Protein 3GXQ (pdb70)

Solvent-accessible surface area: 7280 Å² total; per-residue (Å²): 138,72,151,110,215,74,60,113,156,49,44,54,2,108,4,88,0,62,42,84,16,59,63,63,0,52,123,15,0,115,116,127,12,200,83,71,41,25,63,0,0,27,49,0,1,134,65,0,24,111,86,63,133,160,110,49,79,167,177,54,144,104,165,95,46,48,3,116,5,90,0,35,33,88,18,51,90,90,0,50,121,22,0,104,114,138,11,202,82,66,40,30,72,0,0,56,59,0,1,94,53,0,6,100,78,71,125

Secondary structure (DSSP, 8-state):
--S-TTPPPPEEEEEEE-HHHHHHHHHHHHHHSTT-HHHHHHHHHHHHHHTT-/-HHHHTTPPPPEEEEEEE-HHHHHHHHHHHHHHSTT-HHHHHHHHHHHHHHHH-

Foldseek 3Di:
DDDDPPDDDDDDDDDDDDPVVLVVLQVQCVVPPVSPSVVSVVVVVVVVVVVVD/DPVVVVPDDDDDDDDDDDDPVVLVVLQVQCVVPPVRPSVVSVVVVVVVVVVVVD

Radius of gyration: 14.54 Å; Cα contacts (8 Å, |Δi|>4): 132; chains: 2; bounding box: 46×31×24 Å

CATH classification: 1.10.1220.10

Sequence (107 aa):
NSVFFGKKKKVSLHLLVDPDMKDEIIKYAQEKDFDNVSQAGREILKKGLEQIAENSVFFGKKKKVSLHLLVDPDMKDEIIKYAQEKDFDNVSQAGREILKKGLEQIA

Nearest PDB structures (folds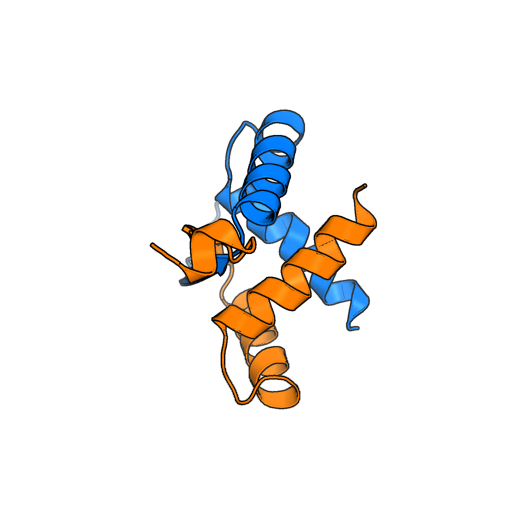eek):
  7vp5-assembly1_B  TM=6.970E-01  e=4.047E+00  Arabidopsis thaliana
  5zkt-assembly1_A  TM=6.846E-01  e=6.637E+00  Oryza sativa Japonica Group
  7vp4-assembly1_B  TM=6.822E-01  e=8.205E+00  Arabidopsis thaliana
  7vp4-assembly3_J  TM=6.826E-01  e=9.451E+00  Arabidopsis thaliana
  3gxq-assembly1_A  TM=1.019E+00  e=9.519E-08  Staphylococcus aureus subsp. aureus USA300

Organism: Staphylococcus aureus (strain USA300) (NCBI:txid367830)

Structure (mmCIF, N/CA/C/O backbone):
data_3GXQ
#
_entry.id   3GXQ
#
_cell.length_a   37.830
_cell.length_b   61.130
_cell.length_c   40.500
_cell.angle_alpha   90.00
_cell.angle_beta   117.32
_cell.angle_gamma   90.00
#
_symmetry.space_group_name_H-M   'P 1 21 1'
#
loop_
_entity.id
_entity.type
_entity.pdbx_description
1 polymer 'Putative regulator of transfer genes ArtA'
2 polymer "DNA (5'-D(*AP*CP*AP*TP*GP*AP*CP*AP*TP*G)-3')"
3 polymer "DNA (5'-D(*AP*CP*AP*TP*GP*TP*CP*AP*TP*GP*T)-3')"
4 water water
#
loop_
_atom_site.group_PDB
_atom_site.id
_atom_site.type_symbol
_atom_site.label_atom_id
_atom_site.label_alt_id
_atom_site.label_comp_id
_atom_site.label_asym_id
_atom_site.label_entity_id
_atom_site.label_seq_id
_atom_site.pdbx_PDB_ins_code
_atom_site.Cartn_x
_atom_site.Cartn_y
_atom_sit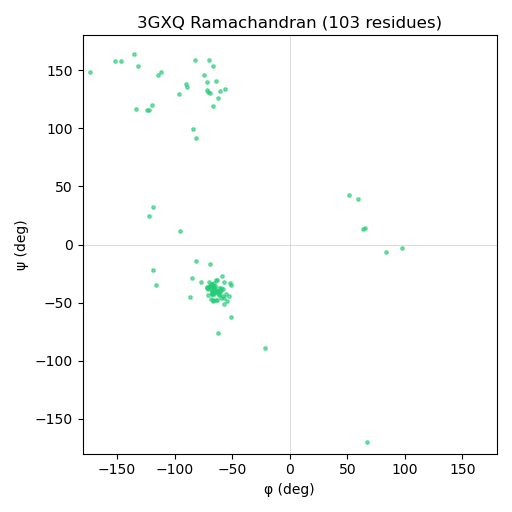e.Cartn_z
_atom_site.occupancy
_atom_site.B_iso_or_equiv
_atom_site.auth_seq_id
_atom_site.auth_comp_id
_atom_site.auth_asym_id
_atom_site.auth_atom_id
_atom_site.pdbx_PDB_model_num
ATOM 1 N N . ASN A 1 2 ? 11.949 -6.851 22.020 1.00 58.72 7 ASN A N 1
ATOM 2 C CA . ASN A 1 2 ? 11.310 -5.999 20.974 1.00 59.40 7 ASN A CA 1
ATOM 3 C C . ASN A 1 2 ? 12.393 -5.435 20.063 1.00 59.40 7 ASN A C 1
ATOM 4 O O . ASN A 1 2 ? 13.560 -5.800 20.186 1.00 61.20 7 ASN A O 1
ATOM 9 N N . SER A 1 3 ? 11.997 -4.556 19.147 1.00 58.36 8 SER A N 1
ATOM 10 C CA . SER A 1 3 ? 12.912 -3.936 18.195 1.00 56.47 8 SER A CA 1
ATOM 11 C C . SER A 1 3 ? 13.486 -4.927 17.189 1.00 54.05 8 SER A C 1
ATOM 12 O O . SER A 1 3 ? 13.042 -6.069 17.118 1.00 55.29 8 SER A O 1
ATOM 15 N N . VAL A 1 4 ? 14.482 -4.488 16.428 1.00 49.95 9 VAL A N 1
ATOM 16 C CA . VAL A 1 4 ? 15.075 -5.312 15.387 1.00 46.39 9 VAL A CA 1
ATOM 17 C C . VAL A 1 4 ? 15.965 -6.492 15.773 1.00 45.50 9 VAL A C 1
ATOM 18 O O . VAL A 1 4 ? 16.864 -6.381 16.612 1.00 45.00 9 VAL A O 1
ATOM 22 N N . PHE A 1 5 ? 15.690 -7.620 15.125 1.00 41.41 10 PHE A N 1
ATOM 23 C CA . PHE A 1 5 ? 16.456 -8.846 15.282 1.00 40.45 10 PHE A CA 1
ATOM 24 C C . PHE A 1 5 ? 15.946 -9.869 14.279 1.00 38.12 10 PHE A C 1
ATOM 25 O O . PHE A 1 5 ? 14.777 -9.860 13.909 1.00 38.10 10 PHE A O 1
ATOM 33 N N . PHE A 1 6 ? 16.853 -10.724 13.827 1.00 36.79 11 PHE A N 1
ATOM 34 C CA . PHE A 1 6 ? 16.578 -11.754 12.827 1.00 38.28 11 PHE A CA 1
ATOM 35 C C . PHE A 1 6 ? 15.523 -12.770 13.251 1.00 35.32 11 PHE A C 1
ATOM 36 O O . PHE A 1 6 ? 15.581 -13.300 14.351 1.00 34.06 11 PHE A O 1
ATOM 44 N N . GLY A 1 7 ? 14.563 -13.032 12.366 1.00 34.87 12 GLY A N 1
ATOM 45 C CA . GLY A 1 7 ? 13.508 -13.988 12.659 1.00 32.62 12 GLY A CA 1
ATOM 46 C C . GLY A 1 7 ? 12.370 -13.398 13.457 1.00 31.17 12 GLY A C 1
ATOM 47 O O . GLY A 1 7 ? 11.362 -14.054 13.685 1.00 32.20 12 GLY A O 1
ATOM 48 N N . LYS A 1 8 ? 12.527 -12.160 13.900 1.00 33.17 13 LYS A N 1
ATOM 49 C CA . LYS A 1 8 ? 11.468 -11.513 14.662 1.00 35.73 13 LYS A CA 1
ATOM 50 C C . LYS A 1 8 ? 10.200 -11.545 13.824 1.00 37.24 13 LYS A C 1
ATOM 51 O O . LYS A 1 8 ? 10.234 -11.233 12.636 1.00 37.84 13 LYS A O 1
ATOM 57 N N . LYS A 1 9 ? 9.084 -11.914 14.444 1.00 39.04 14 LYS A N 1
ATOM 58 C CA . LYS A 1 9 ? 7.800 -11.992 13.748 1.00 38.64 14 LYS A CA 1
ATOM 59 C C . LYS A 1 9 ? 7.273 -10.591 13.423 1.00 37.81 14 LYS A C 1
ATOM 60 O O . LYS A 1 9 ? 7.382 -9.670 14.227 1.00 37.09 14 LYS A O 1
ATOM 66 N N . LYS A 1 10 ? 6.707 -10.437 12.232 1.00 37.46 15 LYS A N 1
ATOM 67 C CA . LYS A 1 10 ? 6.152 -9.156 11.813 1.00 38.07 15 LYS A CA 1
ATOM 68 C C . LYS A 1 10 ? 4.893 -8.837 12.602 1.00 34.57 15 LYS A C 1
ATOM 69 O O . LYS A 1 10 ? 4.261 -9.719 13.157 1.00 35.38 15 LYS A O 1
ATOM 75 N N . LYS A 1 11 ? 4.531 -7.565 12.652 1.00 33.60 16 LYS A N 1
ATOM 76 C CA . LYS A 1 11 ? 3.314 -7.165 13.348 1.00 33.23 16 LYS A CA 1
ATOM 77 C C . LYS A 1 11 ? 2.162 -7.389 12.382 1.00 32.13 16 LYS A C 1
ATOM 78 O O . LYS A 1 11 ? 2.364 -7.462 11.172 1.00 32.26 16 LYS A O 1
ATOM 84 N N . VAL A 1 12 ? 0.957 -7.501 12.922 1.00 32.11 17 VAL A N 1
ATOM 85 C CA . VAL A 1 12 ? -0.231 -7.713 12.116 1.00 30.63 17 VAL A CA 1
ATOM 86 C C . VAL A 1 12 ? -1.173 -6.518 12.206 1.00 31.42 17 VAL A C 1
ATOM 87 O O . VAL A 1 12 ? -1.276 -5.874 13.250 1.00 30.29 17 VAL A O 1
ATOM 91 N N . SER A 1 13 ? -1.859 -6.233 11.103 1.00 30.51 18 SER A N 1
ATOM 92 C CA . SER A 1 13 ? -2.777 -5.113 11.040 1.00 29.32 18 SER A CA 1
ATOM 93 C C . SER A 1 13 ? -3.961 -5.183 11.997 1.00 27.84 18 SER A C 1
ATOM 94 O O . SER A 1 13 ? -4.694 -6.164 12.032 1.00 25.77 18 SER A O 1
ATOM 97 N N . LEU A 1 14 ? -4.119 -4.129 12.791 1.00 27.22 19 LEU A N 1
ATOM 98 C CA . LEU A 1 14 ? -5.248 -3.997 13.701 1.00 25.70 19 LEU A CA 1
ATOM 99 C C . LEU A 1 14 ? -5.863 -2.723 13.156 1.00 25.77 19 LEU A C 1
ATOM 100 O O . LEU A 1 14 ? -5.219 -1.676 13.103 1.00 24.86 19 LEU A O 1
ATOM 105 N N . HIS A 1 15 ? -7.112 -2.834 12.729 1.00 26.03 20 HIS A N 1
ATOM 106 C CA . HIS A 1 15 ? -7.827 -1.725 12.140 1.00 27.09 20 HIS A CA 1
ATOM 107 C C . HIS A 1 15 ? -9.211 -1.611 12.737 1.00 26.57 20 HIS A C 1
ATOM 108 O O . HIS A 1 15 ? -10.024 -2.517 12.600 1.00 26.80 20 HIS A O 1
ATOM 115 N N . LEU A 1 16 ? -9.488 -0.503 13.410 1.00 27.92 21 LEU A N 1
ATOM 116 C CA . LEU A 1 16 ? -10.816 -0.324 13.961 1.00 27.37 21 LEU A CA 1
ATOM 117 C C . LEU A 1 16 ? -11.261 1.123 14.107 1.00 26.98 21 LEU A C 1
ATOM 118 O O . LEU A 1 16 ? -10.456 2.055 14.121 1.00 25.24 21 LEU A O 1
ATOM 123 N N . LEU A 1 17 ? -12.575 1.295 14.165 1.00 27.28 22 LEU A N 1
ATOM 124 C CA . LEU A 1 17 ? -13.177 2.608 14.299 1.00 27.99 22 LEU A CA 1
ATOM 125 C C . LEU A 1 17 ? -13.314 2.915 15.790 1.00 28.02 22 LEU A C 1
ATOM 126 O O . LEU A 1 17 ? -13.721 2.053 16.561 1.00 29.26 22 LEU A O 1
ATOM 131 N N . VAL A 1 18 ? -12.952 4.137 16.183 1.00 26.87 23 VAL A N 1
ATOM 132 C CA . VAL A 1 18 ? -13.040 4.583 17.579 1.00 25.05 23 VAL A CA 1
ATOM 133 C C . VAL A 1 18 ? -13.637 5.988 17.617 1.00 26.15 23 VAL A C 1
ATOM 134 O O . VAL A 1 18 ? -13.698 6.669 16.586 1.00 24.60 23 VAL A O 1
ATOM 138 N N . ASP A 1 19 ? -14.091 6.417 18.792 1.00 27.40 24 ASP A N 1
ATOM 139 C CA . ASP A 1 19 ? -14.646 7.761 18.926 1.00 28.38 24 ASP A CA 1
ATOM 140 C C . ASP A 1 19 ? -13.536 8.770 18.715 1.00 26.72 24 ASP A C 1
ATOM 141 O O . ASP A 1 19 ? -12.360 8.461 18.915 1.00 26.69 24 ASP A O 1
ATOM 146 N N . PRO A 1 20 ? -13.894 9.979 18.270 1.00 25.82 25 PRO A N 1
ATOM 147 C CA . PRO A 1 20 ? -12.940 11.063 18.027 1.00 26.55 25 PRO A CA 1
ATOM 148 C C . PRO A 1 20 ? -12.143 11.373 19.308 1.00 25.17 25 PRO A C 1
ATOM 149 O O . PRO A 1 20 ? -10.921 11.427 19.285 1.00 23.75 25 PRO A O 1
ATOM 153 N N . ASP A 1 21 ? -12.845 11.574 20.420 1.00 26.15 26 ASP A N 1
ATOM 154 C CA . ASP A 1 21 ? -12.182 11.859 21.690 1.00 29.06 26 ASP A CA 1
ATOM 155 C C . ASP A 1 21 ? -11.120 10.786 21.995 1.00 29.02 26 ASP A C 1
ATOM 156 O O . ASP A 1 21 ? -10.009 11.123 22.410 1.00 27.69 26 ASP A O 1
ATOM 161 N N . MET A 1 22 ? -11.460 9.508 21.796 1.00 26.49 27 MET A N 1
ATOM 162 C CA . MET A 1 22 ? -10.509 8.442 22.089 1.00 27.00 27 MET A CA 1
ATOM 163 C C . MET A 1 22 ? -9.264 8.521 21.223 1.00 25.66 27 MET A C 1
ATOM 164 O O . MET A 1 22 ? -8.151 8.438 21.727 1.00 24.99 27 MET A O 1
ATOM 169 N N . LYS A 1 23 ? -9.439 8.694 19.920 1.00 25.54 28 LYS A N 1
ATOM 170 C CA . LYS A 1 23 ? -8.291 8.790 19.040 1.00 24.71 28 LYS A CA 1
ATOM 171 C C . LYS A 1 23 ? -7.427 10.011 19.367 1.00 24.94 28 LYS A C 1
ATOM 172 O O . LYS A 1 23 ? -6.207 9.991 19.180 1.00 23.76 28 LYS A O 1
ATOM 178 N N . ASP A 1 24 ? -8.048 11.073 19.864 1.00 24.84 29 ASP A N 1
ATOM 179 C CA . ASP A 1 24 ? -7.293 12.270 20.202 1.00 26.52 29 ASP A CA 1
ATOM 180 C C . ASP A 1 24 ? -6.418 12.048 21.444 1.00 26.78 29 ASP A C 1
ATOM 181 O O . ASP A 1 24 ? -5.288 12.524 21.496 1.00 27.78 29 ASP A O 1
ATOM 186 N N . GLU A 1 25 ? -6.934 11.320 22.431 1.00 26.34 30 GLU A N 1
ATOM 187 C CA . GLU A 1 25 ? -6.181 11.034 23.652 1.00 27.71 30 GLU A CA 1
ATOM 188 C C . GLU A 1 25 ? -4.953 10.202 23.299 1.00 28.33 30 GLU A C 1
ATOM 189 O O . GLU A 1 25 ? -3.855 10.417 23.823 1.00 29.38 30 GLU A O 1
ATOM 195 N N . ILE A 1 26 ? -5.154 9.247 22.398 1.00 26.54 31 ILE A N 1
ATOM 196 C CA . ILE A 1 26 ? -4.090 8.363 21.958 1.00 23.44 31 ILE A CA 1
ATOM 197 C C . ILE A 1 26 ? -3.009 9.125 21.186 1.00 24.58 31 ILE A C 1
ATOM 198 O O . ILE A 1 26 ? -1.818 8.815 21.284 1.00 24.60 31 ILE A O 1
ATOM 203 N N . ILE A 1 27 ? -3.431 10.117 20.406 1.00 24.24 32 ILE A N 1
ATOM 204 C CA . ILE A 1 27 ? -2.502 10.929 19.627 1.00 24.42 32 ILE A CA 1
ATOM 205 C C . ILE A 1 27 ? -1.701 11.849 20.562 1.00 24.11 32 ILE A C 1
ATOM 206 O O . ILE A 1 27 ? -0.491 12.019 20.392 1.00 24.27 32 ILE A O 1
ATOM 211 N N . LYS A 1 28 ? -2.374 12.458 21.531 1.00 24.13 33 LYS A N 1
ATOM 212 C CA . LYS A 1 28 ? -1.681 13.330 22.484 1.00 28.14 33 LYS A CA 1
ATOM 213 C C . LYS A 1 28 ? -0.644 12.498 23.200 1.00 27.56 33 LYS A C 1
ATOM 214 O O . LYS A 1 28 ? 0.493 12.916 23.338 1.00 28.36 33 LYS A O 1
ATOM 220 N N . TYR A 1 29 ? -1.049 11.313 23.648 1.00 28.11 34 TYR A N 1
ATOM 221 C CA . TYR A 1 29 ? -0.160 10.401 24.357 1.00 28.87 34 TYR A CA 1
ATOM 222 C C . TYR A 1 29 ? 1.057 10.045 23.524 1.00 27.50 34 TYR A C 1
ATOM 223 O O . TYR A 1 29 ? 2.163 9.909 24.040 1.00 26.42 34 TYR A O 1
ATOM 232 N N . ALA A 1 30 ? 0.840 9.878 22.228 1.00 27.06 35 ALA A N 1
ATOM 233 C CA . ALA A 1 30 ? 1.913 9.501 21.328 1.00 26.01 35 ALA A CA 1
ATOM 234 C C . ALA A 1 30 ? 2.927 10.616 21.135 1.00 26.60 35 ALA A C 1
ATOM 235 O O . ALA A 1 30 ? 4.122 10.363 21.001 1.00 25.76 35 ALA A O 1
ATOM 237 N N . GLN A 1 31 ? 2.445 11.850 21.122 1.00 27.30 36 GLN A N 1
ATOM 238 C CA . GLN A 1 31 ? 3.322 12.995 20.933 1.00 31.44 36 GLN A CA 1
ATOM 239 C C . GLN A 1 31 ? 4.220 13.225 22.159 1.00 33.07 36 GLN A C 1
ATOM 240 O O . GLN A 1 31 ? 5.392 13.576 22.014 1.00 34.32 36 GLN A O 1
ATOM 246 N N . GLU A 1 32 ? 3.672 12.993 23.354 1.00 35.25 37 GLU A N 1
ATOM 247 C CA . GLU A 1 32 ? 4.402 13.166 24.609 1.00 39.25 37 GLU A CA 1
ATOM 248 C C . GLU A 1 32 ? 5.262 11.984 25.072 1.00 40.11 37 GLU A C 1
ATOM 249 O O . GLU A 1 32 ? 6.267 12.191 25.760 1.00 40.04 37 GLU A O 1
ATOM 255 N N . LYS A 1 33 ? 4.887 10.759 24.706 1.00 39.07 38 LYS A N 1
ATOM 256 C CA . LYS A 1 33 ? 5.651 9.587 25.133 1.00 39.54 38 LYS A CA 1
ATOM 257 C C . LYS A 1 33 ? 6.256 8.742 24.011 1.00 38.93 38 LYS A C 1
ATOM 258 O O . LYS A 1 33 ? 7.220 8.016 24.250 1.00 38.19 38 LYS A O 1
ATOM 264 N N . ASP A 1 34 ? 5.713 8.830 22.796 1.00 36.85 39 ASP A N 1
ATOM 265 C CA . ASP A 1 34 ? 6.208 7.986 21.708 1.00 35.46 39 ASP A CA 1
ATOM 266 C C . ASP A 1 34 ? 6.732 8.613 20.430 1.00 35.65 39 ASP A C 1
ATOM 267 O O . ASP A 1 34 ? 6.731 7.957 19.387 1.00 33.85 39 ASP A O 1
ATOM 272 N N . PHE A 1 35 ? 7.183 9.861 20.500 1.00 34.56 40 PHE A N 1
ATOM 273 C CA . PHE A 1 35 ? 7.711 10.541 19.324 1.00 34.93 40 PHE A CA 1
ATOM 274 C C . PHE A 1 35 ? 6.687 10.630 18.202 1.00 34.94 40 PHE A C 1
ATOM 275 O O . PHE A 1 35 ? 7.018 10.474 17.025 1.00 34.67 40 PHE A O 1
ATOM 283 N N . ASP A 1 36 ? 5.440 10.880 18.587 1.00 34.29 41 ASP A N 1
ATOM 284 C CA . ASP A 1 36 ? 4.344 11.017 17.648 1.00 31.09 41 ASP A CA 1
ATOM 285 C C . ASP A 1 36 ? 4.031 9.750 16.855 1.00 30.49 41 ASP A C 1
ATOM 286 O O . ASP A 1 36 ? 3.326 9.797 15.844 1.00 29.57 41 ASP A O 1
ATOM 291 N N . ASN A 1 37 ? 4.575 8.616 17.285 1.00 28.24 42 ASN A N 1
ATOM 292 C CA . ASN A 1 37 ? 4.255 7.358 16.610 1.00 27.35 42 ASN A CA 1
ATOM 293 C C . ASN A 1 37 ? 2.943 6.895 17.236 1.00 25.20 42 ASN A C 1
ATOM 294 O O . ASN A 1 37 ? 2.953 6.357 18.326 1.00 24.67 42 ASN A O 1
ATOM 299 N N . VAL A 1 38 ? 1.820 7.134 16.563 1.00 24.52 43 VAL A N 1
ATOM 300 C CA . VAL A 1 38 ? 0.508 6.747 17.086 1.00 24.28 43 VAL A CA 1
ATOM 301 C C . VAL A 1 38 ? 0.323 5.231 17.279 1.00 24.17 43 VAL A C 1
ATOM 302 O O . VAL A 1 38 ? -0.253 4.784 18.259 1.00 22.50 43 VAL A O 1
ATOM 306 N N . SER A 1 39 ? 0.813 4.435 16.348 1.00 26.48 44 SER A N 1
ATOM 307 C CA . SER A 1 39 ? 0.653 2.993 16.456 1.00 29.18 44 SER A CA 1
ATOM 308 C C . SER A 1 39 ? 1.434 2.466 17.665 1.00 27.59 44 SER A C 1
ATOM 309 O O . SER A 1 39 ? 1.016 1.514 18.321 1.00 26.74 44 SER A O 1
ATOM 312 N N . GLN A 1 40 ? 2.564 3.098 17.963 1.00 27.79 45 GLN A N 1
ATOM 313 C CA . GLN A 1 40 ? 3.352 2.699 19.119 1.00 28.84 45 GLN A CA 1
ATOM 314 C C . GLN A 1 40 ? 2.542 3.031 20.361 1.00 27.21 45 GLN A C 1
ATOM 315 O O . GLN A 1 40 ? 2.499 2.246 21.305 1.00 29.84 45 GLN A O 1
ATOM 321 N N . ALA A 1 41 ? 1.900 4.198 20.350 1.00 24.54 46 ALA A N 1
ATOM 322 C CA . ALA A 1 41 ? 1.086 4.641 21.481 1.00 24.14 46 ALA A CA 1
ATOM 323 C C . ALA A 1 41 ? -0.116 3.723 21.669 1.00 22.87 46 ALA A C 1
ATOM 324 O O . ALA A 1 41 ? -0.537 3.459 22.787 1.00 25.22 46 ALA A O 1
ATOM 326 N N . GLY A 1 42 ? -0.660 3.242 20.559 1.00 21.73 47 GLY A N 1
ATOM 327 C CA . GLY A 1 42 ? -1.800 2.350 20.613 1.00 21.13 47 GLY A CA 1
ATOM 328 C C . GLY A 1 42 ? -1.457 1.020 21.261 1.00 21.68 47 GLY A C 1
ATOM 329 O O . GLY A 1 42 ? -2.261 0.468 22.005 1.00 21.79 47 GLY A O 1
ATOM 330 N N . ARG A 1 43 ? -0.258 0.508 21.000 1.00 22.61 48 ARG A N 1
ATOM 331 C CA . ARG A 1 43 ? 0.152 -0.765 21.581 1.00 26.15 48 ARG A CA 1
ATOM 332 C C . ARG A 1 43 ? 0.340 -0.649 23.094 1.00 25.50 48 ARG A C 1
ATOM 333 O O . ARG A 1 43 ? -0.150 -1.494 23.849 1.00 25.10 48 ARG A O 1
ATOM 341 N N . GLU A 1 44 ? 1.036 0.401 23.526 1.00 25.41 49 GLU A N 1
ATOM 342 C CA . GLU A 1 44 ? 1.285 0.639 24.951 1.00 25.44 49 GLU A CA 1
ATOM 343 C C . GLU A 1 44 ? -0.035 0.733 25.706 1.00 24.89 49 GLU A C 1
ATOM 344 O O . GLU A 1 44 ? -0.189 0.137 26.767 1.00 27.63 49 GLU A O 1
ATOM 350 N N . ILE A 1 45 ? -0.984 1.483 25.154 1.00 24.86 50 ILE A N 1
ATOM 351 C CA . ILE A 1 45 ? -2.285 1.660 25.781 1.00 24.34 50 ILE A CA 1
ATOM 352 C C . ILE A 1 45 ? -3.055 0.340 25.783 1.00 25.95 50 ILE A C 1
ATOM 353 O O . ILE A 1 45 ? -3.689 -0.010 26.778 1.00 27.49 50 ILE A O 1
ATOM 358 N N . LEU A 1 46 ? -2.988 -0.400 24.677 1.00 28.43 51 LEU A N 1
ATOM 359 C CA . LEU A 1 46 ? -3.659 -1.696 24.584 1.00 28.44 51 LEU A CA 1
ATOM 360 C C . LEU A 1 46 ? -3.064 -2.634 25.659 1.00 29.95 51 LEU A C 1
ATOM 361 O O . LEU A 1 46 ? -3.794 -3.329 26.355 1.00 28.82 51 LEU A O 1
ATOM 366 N N . LYS A 1 47 ? -1.741 -2.623 25.811 1.00 31.56 52 LYS A N 1
ATOM 367 C CA . LYS A 1 47 ? -1.071 -3.452 26.811 1.00 34.15 52 LYS A CA 1
ATOM 368 C C . LYS A 1 47 ? -1.564 -3.086 28.216 1.00 34.92 52 LYS A C 1
ATOM 369 O O . LYS A 1 47 ? -1.794 -3.957 29.043 1.00 34.71 52 LYS A O 1
ATOM 375 N N . LYS A 1 48 ? -1.738 -1.793 28.472 1.00 36.77 53 LYS A N 1
ATOM 376 C CA . LYS A 1 48 ? -2.219 -1.320 29.768 1.00 39.49 53 LYS A CA 1
ATOM 377 C C . LYS A 1 48 ? -3.665 -1.749 29.967 1.00 39.42 53 LYS A C 1
ATOM 378 O O . LYS A 1 48 ? -4.090 -2.024 31.081 1.00 39.36 53 LYS A O 1
ATOM 384 N N . GLY A 1 49 ? -4.420 -1.795 28.876 1.00 39.66 54 GLY A N 1
ATOM 385 C CA . GLY A 1 49 ? -5.807 -2.202 28.966 1.00 37.96 54 GLY A CA 1
ATOM 386 C C . GLY A 1 49 ? -5.892 -3.690 29.230 1.00 38.03 54 GLY A C 1
ATOM 387 O O . GLY A 1 49 ? -6.759 -4.151 29.963 1.00 37.38 54 GLY A O 1
ATOM 388 N N . LEU A 1 50 ? -4.973 -4.440 28.637 1.00 37.96 55 LEU A N 1
ATOM 389 C CA . LEU A 1 50 ? -4.951 -5.886 28.791 1.00 40.93 55 LEU A CA 1
ATOM 390 C C . LEU A 1 50 ? -4.609 -6.380 30.205 1.00 42.75 55 LEU A C 1
ATOM 391 O O . LEU A 1 50 ? -5.213 -7.331 30.696 1.00 44.08 55 LEU A O 1
ATOM 396 N N . GLU A 1 51 ? -3.663 -5.737 30.878 1.00 45.13 56 GLU A N 1
ATOM 397 C CA . GLU A 1 51 ? -3.326 -6.171 32.225 1.00 47.83 56 GLU A CA 1
ATOM 398 C C . GLU A 1 51 ? -4.448 -5.879 33.224 1.00 49.52 56 GLU A C 1
ATOM 399 O O . GLU A 1 51 ? -4.481 -6.454 34.307 1.00 50.67 56 GLU A O 1
ATOM 405 N N . GLN A 1 52 ? -5.374 -5.001 32.849 1.00 52.54 57 GLN A N 1
ATOM 406 C CA . GLN A 1 52 ? -6.515 -4.672 33.695 1.00 54.52 57 GLN A CA 1
ATOM 407 C C . GLN A 1 52 ? -7.586 -5.758 33.529 1.00 57.47 57 GLN A C 1
ATOM 408 O O . GLN A 1 52 ? -8.532 -5.850 34.313 1.00 58.52 57 GLN A O 1
ATOM 414 N N . ILE A 1 53 ? -7.443 -6.577 32.494 1.00 59.92 58 ILE A N 1
ATOM 415 C CA . ILE A 1 53 ? -8.389 -7.659 32.251 1.00 62.06 58 ILE A CA 1
ATOM 416 C C . ILE A 1 53 ? -7.878 -8.821 33.082 1.00 64.03 58 ILE A C 1
ATOM 417 O O . ILE A 1 53 ? -8.635 -9.483 33.792 1.00 64.91 58 ILE A O 1
ATOM 422 N N . ALA A 1 54 ? -6.568 -9.032 32.985 1.00 66.02 59 ALA A N 1
ATOM 423 C CA . ALA A 1 54 ? -5.843 -10.075 33.704 1.00 67.97 59 ALA A CA 1
ATOM 424 C C . ALA A 1 54 ? -4.591 -10.425 32.909 1.00 69.46 59 ALA A C 1
ATOM 425 O O . ALA A 1 54 ? -3.470 -10.112 33.381 1.00 70.41 59 ALA A O 1
ATOM 428 N N . GLU B 1 1 ? -26.244 15.733 9.634 1.00 60.64 6 GLU B N 1
ATOM 429 C CA . GLU B 1 1 ? -27.612 15.168 9.721 1.00 60.14 6 GLU B CA 1
ATOM 430 C C . GLU B 1 1 ? -2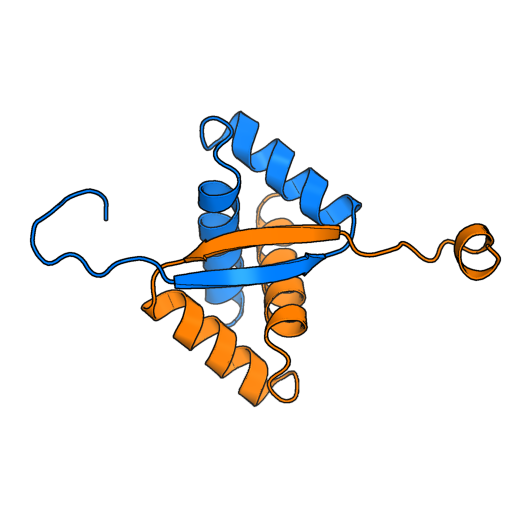8.097 15.121 11.171 1.00 58.67 6 GLU B C 1
ATOM 431 O O . GLU B 1 1 ? -27.389 15.534 12.088 1.00 58.53 6 GLU B O 1
ATOM 437 N N . ASN B 1 2 ? -29.300 14.585 11.356 1.00 57.00 7 ASN B N 1
ATOM 438 C CA . ASN B 1 2 ? -29.965 14.518 12.656 1.00 55.26 7 ASN B CA 1
ATOM 439 C C . ASN B 1 2 ? -29.264 13.950 13.896 1.00 53.78 7 ASN B C 1
ATOM 440 O O . ASN B 1 2 ? -29.088 14.689 14.876 1.00 53.72 7 ASN B O 1
ATOM 445 N N . SER B 1 3 ? -28.875 12.671 13.882 1.00 50.16 8 SER B N 1
ATOM 446 C CA . SER B 1 3 ? -28.225 12.097 15.065 1.00 48.29 8 SER B CA 1
ATOM 447 C C . SER B 1 3 ? -27.072 12.998 15.514 1.00 46.95 8 SER B C 1
ATOM 448 O O . SER B 1 3 ? -26.806 13.144 16.704 1.00 46.79 8 SER B O 1
ATOM 451 N N . VAL B 1 4 ? -26.406 13.617 14.548 1.00 45.90 9 VAL B N 1
ATOM 452 C CA . VAL B 1 4 ? -25.300 14.523 14.823 1.00 45.73 9 VAL B CA 1
ATOM 453 C C . VAL B 1 4 ? -25.708 15.637 15.793 1.00 45.28 9 VAL B C 1
ATOM 454 O O . VAL B 1 4 ? -25.002 15.897 16.771 1.00 45.17 9 VAL B O 1
ATOM 458 N N . PHE B 1 5 ? -26.848 16.277 15.523 1.00 43.94 10 PHE B N 1
ATOM 459 C CA . PHE B 1 5 ? -27.360 17.368 16.357 1.00 43.19 10 PHE B CA 1
ATOM 460 C C . PHE B 1 5 ? -27.599 16.970 17.809 1.00 43.07 10 PHE B C 1
ATOM 461 O O . PHE B 1 5 ? -27.555 17.818 18.717 1.00 41.03 10 PHE B O 1
ATOM 469 N N . PHE B 1 6 ? -27.865 15.686 18.032 1.00 41.34 11 PHE B N 1
ATOM 470 C CA . PHE B 1 6 ? -28.124 15.202 19.378 1.00 41.36 11 PHE B CA 1
ATOM 471 C C . PHE B 1 6 ? -26.889 14.620 20.058 1.00 41.91 11 PHE B C 1
ATOM 472 O O . PHE B 1 6 ? -26.979 13.992 21.115 1.00 41.65 11 PHE B O 1
ATOM 480 N N . GLY B 1 7 ? -25.730 14.852 19.447 1.00 43.00 12 GLY B N 1
ATOM 481 C CA . GLY B 1 7 ? -24.479 14.403 20.034 1.00 43.47 12 GLY B CA 1
ATOM 482 C C . GLY B 1 7 ? -23.851 13.110 19.564 1.00 43.04 12 GLY B C 1
ATOM 483 O O . GLY B 1 7 ? -22.764 12.760 20.026 1.00 41.77 12 GLY B O 1
ATOM 484 N N . LYS B 1 8 ? -24.513 12.399 18.659 1.00 43.67 13 LYS B N 1
ATOM 485 C CA . LYS B 1 8 ? -23.969 11.141 18.156 1.00 44.64 13 LYS B CA 1
ATOM 486 C C . LYS B 1 8 ? -22.704 11.390 17.338 1.00 44.53 13 LYS B C 1
ATOM 487 O O . LYS B 1 8 ? -22.740 12.068 16.317 1.00 45.54 13 LYS B O 1
ATOM 493 N N . LYS B 1 9 ? -21.585 10.831 17.782 1.00 44.04 14 LYS B N 1
ATOM 494 C CA . LYS B 1 9 ? -20.330 11.021 17.070 1.00 43.14 14 LYS B CA 1
ATOM 495 C C . LYS B 1 9 ? -19.934 9.909 16.100 1.00 42.08 14 LYS B C 1
ATOM 496 O O . LYS B 1 9 ? -19.919 8.735 16.443 1.00 39.97 14 LYS B O 1
ATOM 502 N N . LYS B 1 10 ? -19.604 10.309 14.879 1.00 41.52 15 LYS B N 1
ATOM 503 C CA . LYS B 1 10 ? -19.169 9.385 13.838 1.00 40.95 15 LYS B CA 1
ATOM 504 C C . LYS B 1 10 ? -17.797 8.829 14.210 1.00 38.45 15 LYS B C 1
ATOM 505 O O . LYS B 1 10 ? -16.890 9.591 14.516 1.00 37.64 15 LYS B O 1
ATOM 511 N N . LYS B 1 11 ? -1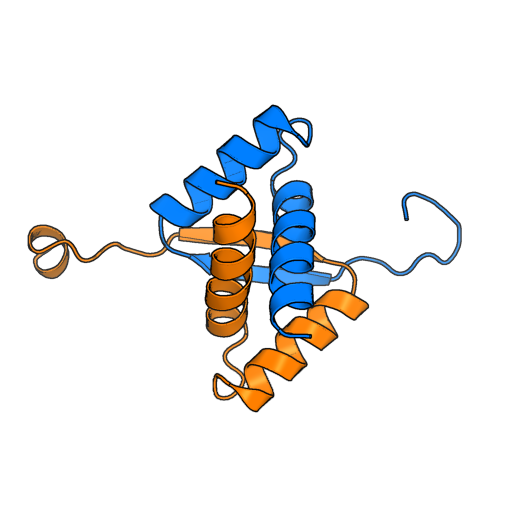7.631 7.510 14.162 1.00 36.75 16 LYS B N 1
ATOM 512 C CA . LYS B 1 11 ? -16.342 6.924 14.519 1.00 34.57 16 LYS B CA 1
ATOM 513 C C . LYS B 1 11 ? -15.281 7.120 13.442 1.00 33.03 16 LYS B C 1
ATOM 514 O O . LYS B 1 11 ? -15.585 7.132 12.250 1.00 34.06 16 LYS B O 1
ATOM 520 N N . VAL B 1 12 ? -14.038 7.287 13.890 1.00 32.10 17 VAL B N 1
ATOM 521 C CA . VAL B 1 12 ? -12.877 7.501 13.025 1.00 30.70 17 VAL B CA 1
ATOM 522 C C . VAL B 1 12 ? -11.906 6.320 13.037 1.00 29.47 17 VAL B C 1
ATOM 523 O O . VAL B 1 12 ? -11.747 5.624 14.038 1.00 29.29 17 VAL B O 1
ATOM 527 N N . SER B 1 13 ? -11.246 6.119 11.910 1.00 27.62 18 SER B N 1
ATOM 528 C CA . SER B 1 13 ? -10.325 5.023 11.750 1.00 28.16 18 SER B CA 1
ATOM 529 C C . SER B 1 13 ? -9.010 5.110 12.526 1.00 28.03 18 SER B C 1
ATOM 530 O O . SER B 1 13 ? -8.326 6.125 12.506 1.00 30.33 18 SER B O 1
ATOM 533 N N . LEU B 1 14 ? -8.675 4.023 13.212 1.00 26.98 19 LEU B N 1
ATOM 534 C CA . LEU B 1 14 ? -7.427 3.904 13.953 1.00 26.97 19 LEU B CA 1
ATOM 535 C C . LEU B 1 14 ? -6.806 2.675 13.315 1.00 26.88 19 LEU B C 1
ATOM 536 O O . LEU B 1 14 ? -7.366 1.587 13.400 1.00 26.59 19 LEU B O 1
ATOM 541 N N . HIS B 1 15 ? -5.668 2.849 12.659 1.00 27.15 20 HIS B N 1
ATOM 542 C CA . HIS B 1 15 ? -4.996 1.743 12.002 1.00 30.01 20 HIS B CA 1
ATOM 543 C C . HIS B 1 15 ? -3.573 1.602 12.501 1.00 30.52 20 HIS B C 1
ATOM 544 O O . HIS B 1 15 ? -2.760 2.492 12.296 1.00 31.98 20 HIS B O 1
ATOM 551 N N . LEU B 1 16 ? -3.264 0.482 13.147 1.00 31.94 21 LEU B N 1
ATOM 552 C CA . LEU B 1 16 ? -1.910 0.267 13.643 1.00 28.76 21 LEU B CA 1
ATOM 553 C C . LEU B 1 16 ? -1.470 -1.177 13.605 1.00 28.46 21 LEU B C 1
ATOM 554 O O . LEU B 1 16 ? -2.285 -2.090 13.589 1.00 26.29 21 LEU B O 1
ATOM 559 N N . LEU B 1 17 ? -0.159 -1.373 13.601 1.00 27.29 22 LEU B N 1
ATOM 560 C CA . LEU B 1 17 ? 0.406 -2.708 13.593 1.00 28.79 22 LEU B CA 1
ATOM 561 C C . LEU B 1 17 ? 0.586 -3.146 15.046 1.00 29.91 22 LEU B C 1
ATOM 562 O O . LEU B 1 17 ? 0.997 -2.349 15.896 1.00 31.62 22 LEU B O 1
ATOM 567 N N . VAL B 1 18 ? 0.256 -4.402 15.330 1.00 27.99 23 VAL B N 1
ATOM 568 C CA . VAL B 1 18 ? 0.402 -4.946 16.672 1.00 28.69 23 VAL B CA 1
ATOM 569 C C . VAL B 1 18 ? 1.113 -6.290 16.601 1.00 30.18 23 VAL B C 1
ATOM 570 O O . VAL B 1 18 ? 1.070 -6.972 15.570 1.00 28.27 23 VAL B O 1
ATOM 574 N N . ASP B 1 19 ? 1.789 -6.662 17.684 1.00 30.97 24 ASP B N 1
ATOM 575 C CA . ASP B 1 19 ? 2.482 -7.943 17.717 1.00 32.76 24 ASP B CA 1
ATOM 576 C C . ASP B 1 19 ? 1.387 -8.987 17.620 1.00 30.42 24 ASP B C 1
ATOM 577 O O . ASP B 1 19 ? 0.315 -8.817 18.201 1.00 32.28 24 ASP B O 1
ATOM 582 N N . PRO B 1 20 ? 1.630 -10.062 16.861 1.00 30.02 25 PRO B N 1
ATOM 583 C CA . PRO B 1 20 ? 0.658 -11.147 16.676 1.00 29.72 25 PRO B CA 1
ATOM 584 C C . PRO B 1 20 ? 0.110 -11.716 17.979 1.00 30.60 25 PRO B C 1
ATOM 585 O O . PRO B 1 20 ? -1.046 -12.133 18.060 1.00 30.02 25 PRO B O 1
ATOM 589 N N . ASP B 1 21 ? 0.955 -11.722 19.001 1.00 31.45 26 ASP B N 1
ATOM 590 C CA . ASP B 1 21 ? 0.576 -12.218 20.317 1.00 32.86 26 ASP B CA 1
ATOM 591 C C . ASP B 1 21 ? -0.482 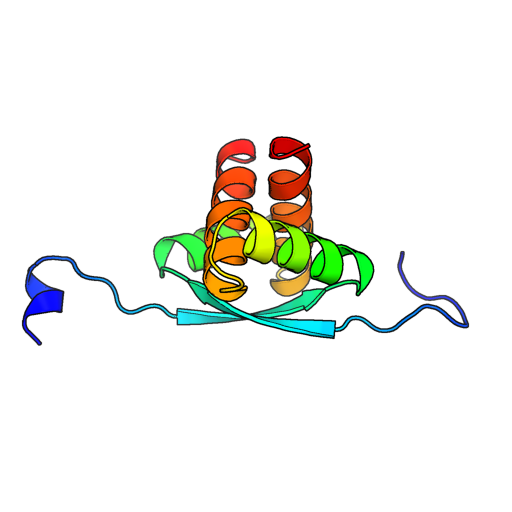-11.307 20.952 1.00 31.76 26 ASP B C 1
ATOM 592 O O . ASP B 1 21 ? -1.427 -11.773 21.585 1.00 31.17 26 ASP B O 1
ATOM 597 N N . MET B 1 22 ? -0.332 -10.002 20.773 1.00 31.24 27 MET B N 1
ATOM 598 C CA . MET B 1 22 ? -1.295 -9.076 21.345 1.00 30.57 27 MET B CA 1
ATOM 599 C C . MET B 1 22 ? -2.623 -9.155 20.618 1.00 29.14 27 MET B C 1
ATOM 600 O O . MET B 1 22 ? -3.681 -9.047 21.234 1.00 25.89 27 MET B O 1
ATOM 605 N N . LYS B 1 23 ? -2.576 -9.355 19.305 1.00 30.34 28 LYS B N 1
ATOM 606 C CA . LYS B 1 23 ? -3.815 -9.441 18.555 1.00 30.32 28 LYS B CA 1
ATOM 607 C C . LYS B 1 23 ? -4.583 -10.678 18.974 1.00 30.57 28 LYS B C 1
ATOM 608 O O . LYS B 1 23 ? -5.799 -10.621 19.149 1.00 30.27 28 LYS B O 1
ATOM 614 N N . ASP B 1 24 ? -3.878 -11.796 19.139 1.00 30.10 29 ASP B N 1
ATOM 615 C CA . ASP B 1 24 ? -4.527 -13.032 19.576 1.00 30.51 29 ASP B CA 1
ATOM 616 C C . ASP B 1 24 ? -5.223 -12.778 20.904 1.00 30.68 29 ASP B C 1
ATOM 617 O O . ASP B 1 24 ? -6.270 -13.372 21.191 1.00 31.48 29 ASP B O 1
ATOM 622 N N . GLU B 1 25 ? -4.648 -11.889 21.712 1.00 30.03 30 GLU B N 1
ATOM 623 C CA . GLU B 1 25 ? -5.219 -11.589 23.019 1.00 29.65 30 GLU B CA 1
ATOM 624 C C . GLU B 1 25 ? -6.416 -10.682 22.923 1.00 28.30 30 GLU B C 1
ATOM 625 O O . GLU B 1 25 ? -7.343 -10.783 23.732 1.00 28.01 30 GLU B O 1
ATOM 631 N N . ILE B 1 26 ? -6.404 -9.791 21.934 1.00 27.36 31 ILE B N 1
ATOM 632 C CA . ILE B 1 26 ? -7.533 -8.888 21.748 1.00 25.11 31 ILE B CA 1
ATOM 633 C C . ILE B 1 26 ? -8.668 -9.741 21.199 1.00 24.62 31 ILE B C 1
ATOM 634 O O . ILE B 1 26 ? -9.824 -9.554 21.556 1.00 25.35 31 ILE B O 1
ATOM 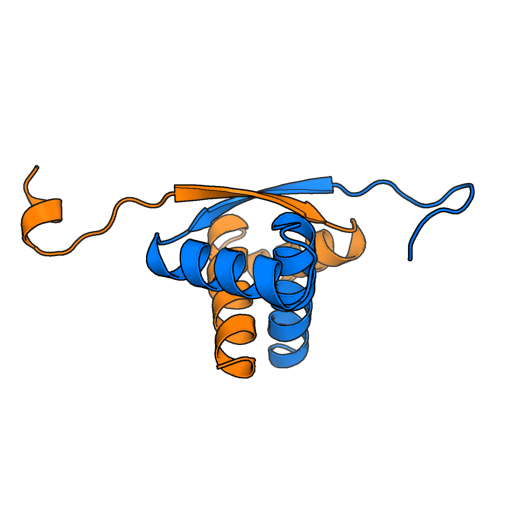639 N N . ILE B 1 27 ? -8.321 -10.697 20.346 1.00 23.98 32 ILE B N 1
ATOM 640 C CA . ILE B 1 27 ? -9.305 -11.590 19.754 1.00 26.58 32 ILE B CA 1
ATOM 641 C C . ILE B 1 27 ? -9.927 -12.518 20.813 1.00 29.44 32 ILE B C 1
ATOM 642 O O . ILE B 1 27 ? -11.147 -12.734 20.818 1.00 29.37 32 ILE B O 1
ATOM 647 N N . LYS B 1 28 ? -9.111 -13.059 21.713 1.00 28.67 33 LYS B N 1
ATOM 648 C CA . LYS B 1 28 ? -9.653 -13.926 22.744 1.00 29.73 33 LYS B CA 1
ATOM 649 C C . LYS B 1 28 ? -10.636 -13.121 23.591 1.00 29.11 33 LYS B C 1
ATOM 650 O O . LYS B 1 28 ? -11.661 -13.645 23.995 1.00 28.23 33 LYS B O 1
ATOM 656 N N . TYR B 1 29 ? -10.334 -11.847 23.848 1.00 29.21 34 TYR B N 1
ATOM 657 C CA . TYR B 1 29 ? -11.227 -10.986 24.638 1.00 28.55 34 TYR B CA 1
ATOM 658 C C . TYR B 1 29 ? -12.519 -10.709 23.859 1.00 26.82 34 TYR B C 1
ATOM 659 O O . TYR B 1 29 ? -13.604 -10.655 24.431 1.00 27.51 34 TYR B O 1
ATOM 668 N N . ALA B 1 30 ? -12.391 -10.524 22.550 1.00 26.10 35 ALA B N 1
ATOM 669 C CA . ALA B 1 30 ? -13.542 -10.258 21.698 1.00 24.35 35 ALA B CA 1
ATOM 670 C C . ALA B 1 30 ? -14.463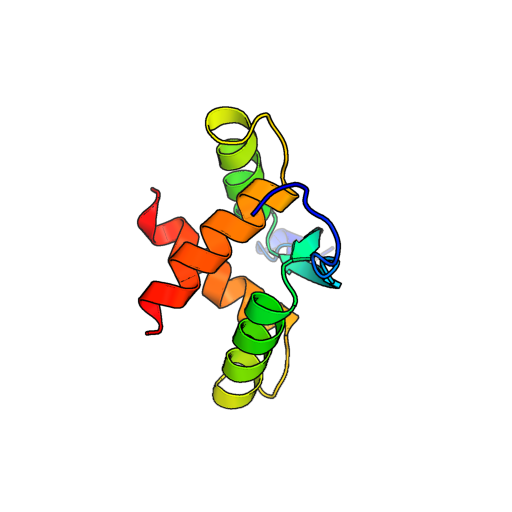 -11.480 21.704 1.00 25.28 35 ALA B C 1
ATOM 671 O O . ALA B 1 30 ? -15.690 -11.364 21.728 1.00 24.86 35 ALA B O 1
ATOM 673 N N . GLN B 1 31 ? -13.859 -12.659 21.693 1.00 25.49 36 GLN B N 1
ATOM 674 C CA . GLN B 1 31 ? -14.621 -13.895 21.721 1.00 28.57 36 GLN B CA 1
ATOM 675 C C . GLN B 1 31 ? -15.398 -14.036 23.034 1.00 31.07 36 GLN B C 1
ATOM 676 O O . GLN B 1 31 ? -16.597 -14.319 23.026 1.00 33.49 36 GLN B O 1
ATOM 682 N N . GLU B 1 32 ? -14.721 -13.806 24.154 1.00 34.21 37 GLU B N 1
ATOM 683 C CA . GLU B 1 32 ? -15.329 -13.922 25.476 1.00 36.70 37 GLU B CA 1
ATOM 684 C C . GLU B 1 32 ? -16.344 -12.824 25.798 1.00 38.08 37 GLU B C 1
ATOM 685 O O . GLU B 1 32 ? -17.333 -13.072 26.502 1.00 37.56 37 GLU B O 1
ATOM 691 N N . LYS B 1 33 ? -16.113 -11.624 25.269 1.00 38.43 38 LYS B N 1
ATOM 692 C CA . LYS B 1 33 ? -16.984 -10.496 25.568 1.00 38.11 38 LYS B CA 1
ATOM 693 C C . LYS B 1 33 ? -17.792 -9.838 24.460 1.00 35.73 38 LYS B C 1
ATOM 694 O O . LYS B 1 33 ? -18.901 -9.391 24.715 1.00 35.99 38 LYS B O 1
ATOM 700 N N . ASP B 1 34 ? -17.271 -9.763 23.242 1.00 33.03 39 ASP B N 1
ATOM 701 C CA . ASP B 1 34 ? -18.007 -9.040 22.215 1.00 30.22 39 ASP B CA 1
ATOM 702 C C . ASP B 1 34 ? -18.468 -9.781 20.989 1.00 30.97 39 ASP B C 1
ATOM 703 O O . ASP B 1 34 ? -18.545 -9.187 19.916 1.00 32.47 39 ASP B O 1
ATOM 708 N N . PHE B 1 35 ? -18.797 -11.058 21.133 1.00 29.82 40 PHE B N 1
ATOM 709 C CA . PHE B 1 35 ? -19.242 -11.841 19.989 1.00 29.01 40 PHE B CA 1
ATOM 710 C C . PHE B 1 35 ? -18.278 -11.724 18.822 1.00 26.20 40 PHE B C 1
ATOM 711 O O . PHE B 1 35 ? -18.685 -11.575 17.672 1.00 23.62 40 PHE B O 1
ATOM 719 N N . ASP B 1 36 ? -16.991 -11.794 19.154 1.00 23.56 41 ASP B N 1
ATOM 720 C CA . ASP B 1 36 ? -15.908 -11.745 18.187 1.00 21.24 41 ASP B CA 1
ATOM 721 C C . ASP B 1 36 ? -15.757 -10.429 17.430 1.00 19.78 41 ASP B C 1
ATOM 722 O O . ASP B 1 36 ? -15.063 -10.379 16.432 1.00 16.90 41 ASP B O 1
ATOM 727 N N . ASN B 1 37 ? -16.403 -9.366 17.903 1.00 20.81 42 ASN B N 1
ATOM 728 C CA . ASN B 1 37 ? -16.263 -8.058 17.248 1.00 22.64 42 ASN B CA 1
ATOM 729 C C . ASN B 1 37 ? -14.956 -7.450 17.763 1.00 23.06 42 ASN B C 1
ATOM 730 O O . ASN B 1 37 ? -14.930 -6.791 18.802 1.00 23.21 42 ASN B O 1
ATOM 735 N N . VAL B 1 38 ? -13.874 -7.707 17.038 1.00 23.25 43 VAL B N 1
ATOM 736 C CA . VAL B 1 38 ? -12.544 -7.239 17.412 1.00 23.63 43 VAL B CA 1
ATOM 737 C C . VAL B 1 38 ? -12.455 -5.738 17.626 1.00 24.18 43 VAL B C 1
ATOM 738 O O . VAL B 1 38 ? -11.819 -5.289 18.577 1.00 24.03 43 VAL B O 1
ATOM 742 N N . SER B 1 39 ? -13.083 -4.965 16.742 1.00 24.10 44 SER B N 1
ATOM 743 C CA . SER B 1 39 ? -13.089 -3.505 16.858 1.00 24.36 44 SER B CA 1
ATOM 744 C C . SER B 1 39 ? -13.680 -3.063 18.203 1.00 26.24 44 SER B C 1
ATOM 745 O O . SER B 1 39 ? -13.143 -2.165 18.862 1.00 26.81 44 SER B O 1
ATOM 748 N N . GLN B 1 40 ? -14.790 -3.682 18.606 1.00 27.33 45 GLN B N 1
ATOM 749 C CA . GLN B 1 40 ? -15.437 -3.325 19.865 1.00 28.64 45 GLN B CA 1
ATOM 750 C C . GLN B 1 40 ? -14.577 -3.716 21.069 1.00 27.99 45 GLN B C 1
ATOM 751 O O . GLN B 1 40 ? -14.550 -3.011 22.069 1.00 29.61 45 GLN B O 1
ATOM 757 N N . ALA B 1 41 ? -13.879 -4.840 20.968 1.00 26.99 46 ALA B N 1
ATOM 758 C CA . ALA B 1 41 ? -13.008 -5.294 22.039 1.00 26.93 46 ALA B CA 1
ATOM 759 C C . ALA B 1 41 ? -11.842 -4.304 22.145 1.00 28.19 46 ALA B C 1
ATOM 760 O O . ALA B 1 41 ? -11.454 -3.914 23.241 1.00 27.48 46 ALA B O 1
ATOM 762 N N . GLY B 1 42 ? -11.312 -3.890 20.995 1.00 25.88 47 GLY B N 1
ATOM 763 C CA . GLY B 1 42 ? -10.223 -2.933 20.971 1.00 26.72 47 GLY B CA 1
ATOM 764 C C . GLY B 1 42 ? -10.586 -1.601 21.622 1.00 27.85 47 GLY B C 1
ATOM 765 O O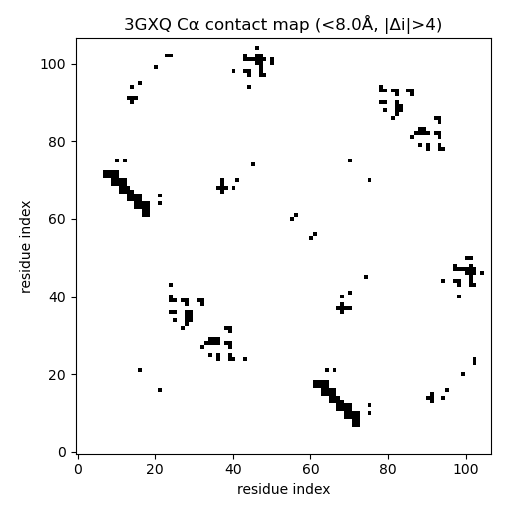 . GLY B 1 42 ? -9.755 -0.988 22.278 1.00 25.22 47 GLY B O 1
ATOM 766 N N . ARG B 1 43 ? -11.825 -1.147 21.436 1.00 28.23 48 ARG B N 1
ATOM 767 C CA . ARG B 1 43 ? -12.291 0.108 22.034 1.00 29.95 48 ARG B CA 1
ATOM 768 C C . ARG B 1 43 ? -12.354 0.001 23.556 1.00 29.87 48 ARG B C 1
ATOM 769 O O . ARG B 1 43 ? -11.866 0.885 24.261 1.00 29.93 48 ARG B O 1
ATOM 777 N N . GLU B 1 44 ? -12.973 -1.074 24.049 1.00 28.28 49 GLU B N 1
ATOM 778 C CA . GLU B 1 44 ? -13.108 -1.310 25.484 1.00 29.40 49 GLU B CA 1
ATOM 779 C C . GLU B 1 44 ? -11.729 -1.431 26.132 1.00 27.77 49 GLU B C 1
ATOM 780 O O . GLU B 1 44 ? -11.482 -0.888 27.203 1.00 28.83 49 GLU B O 1
ATOM 786 N N . ILE B 1 45 ? -10.835 -2.149 25.469 1.00 28.07 50 ILE B N 1
ATOM 787 C CA . ILE B 1 45 ? -9.483 -2.344 25.964 1.00 27.26 50 ILE B CA 1
ATOM 788 C C . ILE B 1 45 ? -8.725 -1.027 25.969 1.00 28.01 50 ILE B C 1
ATOM 789 O O . ILE B 1 45 ? -8.088 -0.666 26.956 1.00 29.32 50 ILE B O 1
ATOM 794 N N . LEU B 1 46 ? -8.800 -0.300 24.864 1.00 28.54 51 LEU B N 1
ATOM 795 C CA . LEU B 1 46 ? -8.124 0.978 24.778 1.00 28.11 51 LEU B CA 1
ATOM 796 C C . LEU B 1 46 ? -8.634 1.926 25.864 1.00 28.72 51 LEU B C 1
ATOM 797 O O . LEU B 1 46 ? -7.863 2.668 26.468 1.00 25.70 51 LEU B O 1
ATOM 802 N N . LYS B 1 47 ? -9.936 1.891 26.116 1.00 30.83 52 LYS B N 1
ATOM 803 C CA . LYS B 1 47 ? -10.527 2.766 27.114 1.00 33.69 52 LYS B CA 1
ATOM 804 C C . LYS B 1 47 ? -10.007 2.459 28.517 1.00 35.81 52 LYS B C 1
ATOM 805 O O . LYS B 1 47 ? -9.760 3.369 29.306 1.00 38.09 52 LYS B O 1
ATOM 811 N N . LYS B 1 48 ? -9.842 1.180 28.834 1.00 36.07 53 LYS B N 1
ATOM 812 C CA . LYS B 1 48 ? -9.332 0.814 30.139 1.00 35.89 53 LYS B CA 1
ATOM 813 C C . LYS B 1 48 ? -7.897 1.303 30.239 1.00 37.25 53 LYS B C 1
ATOM 814 O O . LYS B 1 48 ? -7.472 1.800 31.284 1.00 38.92 53 LYS B O 1
ATOM 820 N N . GLY B 1 49 ? -7.153 1.168 29.146 1.00 36.43 54 GLY B N 1
ATOM 821 C CA . GLY B 1 49 ? -5.769 1.604 29.144 1.00 36.99 54 GLY B CA 1
ATOM 822 C C . GLY B 1 49 ? -5.656 3.102 29.329 1.00 39.10 54 GLY B C 1
ATOM 823 O O . GLY B 1 49 ? -4.765 3.590 30.029 1.00 38.28 54 GLY B O 1
ATOM 824 N N . LEU B 1 50 ? -6.563 3.834 28.689 1.00 40.10 55 LEU B N 1
ATOM 825 C CA . LEU B 1 50 ? -6.581 5.288 28.778 1.00 42.26 55 LEU B CA 1
ATOM 826 C C . LEU B 1 50 ? -6.966 5.738 30.182 1.00 44.10 55 LEU B C 1
ATOM 827 O O . LEU B 1 50 ? -6.482 6.757 30.667 1.00 42.88 55 LEU B O 1
ATOM 832 N N . GLU B 1 51 ? -7.840 4.972 30.828 1.00 47.52 56 GLU B N 1
ATOM 833 C CA . GLU B 1 51 ? -8.275 5.282 32.184 1.00 50.43 56 GLU B CA 1
ATOM 834 C C . GLU B 1 51 ? -7.108 5.196 33.169 1.00 52.49 56 GLU B C 1
ATOM 835 O O . GLU B 1 51 ? -7.087 5.904 34.174 1.00 52.62 56 GLU B O 1
ATOM 841 N N . GLN B 1 52 ? -6.139 4.328 32.888 1.00 55.63 57 GLN B N 1
ATOM 842 C CA . GLN B 1 52 ? -4.960 4.234 33.743 1.00 58.50 57 GLN B CA 1
ATOM 843 C C . GLN B 1 52 ? -4.323 5.618 33.632 1.00 60.93 57 GLN B C 1
ATOM 844 O O . GLN B 1 52 ? -4.440 6.452 34.535 1.00 62.04 57 GLN B O 1
ATOM 850 N N . ILE B 1 53 ? -3.665 5.839 32.495 1.00 61.19 58 ILE B N 1
ATOM 851 C CA . ILE B 1 53 ? -3.004 7.094 32.157 1.00 62.28 58 ILE B CA 1
ATOM 852 C C . ILE B 1 53 ? -3.545 8.287 32.946 1.00 63.36 58 ILE B C 1
ATOM 853 O O . ILE B 1 53 ? -3.073 8.599 34.033 1.00 63.93 58 ILE B O 1
ATOM 858 N N . ALA B 1 54 ? -4.561 8.921 32.408 1.00 63.89 59 ALA B N 1
ATOM 859 C CA . ALA B 1 54 ? -5.165 10.108 32.994 1.00 65.13 59 ALA B CA 1
ATOM 860 C C . ALA B 1 54 ? -5.498 9.904 34.469 1.00 65.59 59 ALA B C 1
ATOM 861 O O . ALA B 1 54 ? -5.734 10.978 35.133 1.00 65.58 59 ALA B O 1
#

InterPro domains:
  IPR013321 Arc-type ribbon-helix-helix [G3DSA:1.10.1220.10] (6-59)

B-factor: mean 43.99, std 16.91, range [16.9, 79.94]